Protein AF-A0A7M2X1U4-F1 (afdb_monomer_lite)

Foldseek 3Di:
DDDDDDDDDDPPDDDDPDDDDDDDFFAWDDKDAFPDADDWDWDQAWAWKWKFAVVVTDTPGGTDTAGTRATFDWHDDDVQWIWGDGHVDTDIDGGGIMTMGGGD

Structure (mmCIF, N/CA/C/O backbone):
data_AF-A0A7M2X1U4-F1
#
_entry.id   AF-A0A7M2X1U4-F1
#
loop_
_atom_site.group_PDB
_atom_site.id
_atom_site.type_symbol
_atom_site.label_atom_id
_atom_site.label_alt_id
_atom_site.label_comp_id
_atom_site.label_asym_id
_atom_site.label_entity_id
_atom_site.label_seq_id
_atom_site.pdbx_PDB_ins_code
_atom_site.Cartn_x
_atom_site.Cartn_y
_atom_site.Cartn_z
_atom_site.occupancy
_atom_site.B_iso_or_equiv
_atom_site.auth_seq_id
_atom_site.auth_comp_id
_atom_site.auth_asym_id
_atom_site.auth_atom_id
_atom_site.pdbx_PDB_model_num
ATOM 1 N N . MET A 1 1 ? -44.987 -35.251 -24.986 1.00 45.12 1 MET A N 1
ATOM 2 C CA . MET A 1 1 ? -43.581 -34.927 -25.311 1.00 45.12 1 MET A CA 1
ATOM 3 C C . MET A 1 1 ? -43.217 -33.631 -24.596 1.00 45.12 1 MET A C 1
ATOM 5 O O . MET A 1 1 ? -43.756 -32.602 -24.981 1.00 45.12 1 MET A O 1
ATOM 9 N N . PRO A 1 2 ? -42.424 -33.670 -23.514 1.00 48.91 2 PRO A N 1
ATOM 10 C CA . PRO A 1 2 ? -41.978 -32.465 -22.816 1.00 48.91 2 PRO A CA 1
ATOM 11 C C . PRO A 1 2 ? -40.668 -31.930 -23.428 1.00 48.91 2 PRO A C 1
ATOM 13 O O . PRO A 1 2 ? -39.797 -32.736 -23.761 1.00 48.91 2 PRO A O 1
ATOM 16 N N . PRO A 1 3 ? -40.482 -30.605 -23.573 1.00 5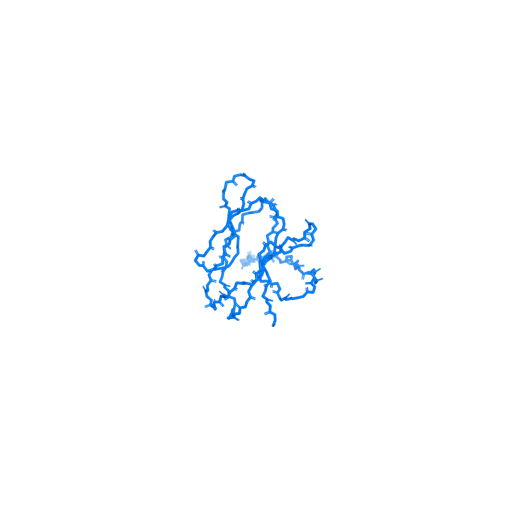7.28 3 PRO A N 1
ATOM 17 C CA . PRO A 1 3 ? -39.185 -30.049 -23.926 1.00 57.28 3 PRO A CA 1
ATOM 18 C C . PRO A 1 3 ? -38.285 -29.934 -22.689 1.00 57.28 3 PRO A C 1
ATOM 20 O O . PRO A 1 3 ? -38.573 -29.226 -21.725 1.00 57.28 3 PRO A O 1
ATOM 23 N N . THR A 1 4 ? -37.165 -30.644 -22.754 1.00 54.88 4 THR A N 1
ATOM 24 C CA . THR A 1 4 ? -36.026 -30.588 -21.840 1.00 54.88 4 THR A CA 1
ATOM 25 C C . THR A 1 4 ? -35.315 -29.243 -22.004 1.00 54.88 4 THR A C 1
ATOM 27 O O . THR A 1 4 ? -34.581 -29.045 -22.972 1.00 54.88 4 THR A O 1
ATOM 30 N N . VAL A 1 5 ? -35.524 -28.293 -21.088 1.00 55.97 5 VAL A N 1
ATOM 31 C CA . VAL A 1 5 ? -34.809 -27.006 -21.126 1.00 55.97 5 VAL A CA 1
ATOM 32 C C . VAL A 1 5 ? -33.496 -27.121 -20.360 1.00 55.97 5 VAL A C 1
ATOM 34 O O . VAL A 1 5 ? -33.436 -27.323 -19.149 1.00 55.97 5 VAL A O 1
ATOM 37 N N . SER A 1 6 ? -32.433 -27.030 -21.149 1.00 58.81 6 SER A N 1
ATOM 38 C CA . SER A 1 6 ? -31.034 -27.151 -20.784 1.00 58.81 6 SER A CA 1
ATOM 39 C C . SER A 1 6 ? -30.574 -26.076 -19.798 1.00 58.81 6 SER A C 1
ATOM 41 O O . SER A 1 6 ? -30.547 -24.888 -20.101 1.00 58.81 6 SER A O 1
ATOM 43 N N . ARG A 1 7 ? -30.091 -26.553 -18.650 1.00 56.59 7 ARG A N 1
ATOM 44 C CA . ARG A 1 7 ? -28.823 -26.198 -17.991 1.00 56.59 7 ARG A CA 1
ATOM 45 C C . ARG A 1 7 ? -28.002 -25.117 -18.719 1.00 56.59 7 ARG A C 1
ATOM 47 O O . ARG A 1 7 ? -27.401 -25.412 -19.751 1.00 56.59 7 ARG A O 1
ATOM 54 N N . ARG A 1 8 ? -27.909 -23.923 -18.121 1.00 56.75 8 ARG A N 1
ATOM 55 C CA . ARG A 1 8 ? -26.697 -23.078 -18.046 1.00 56.75 8 ARG A CA 1
ATOM 56 C C . ARG A 1 8 ? -26.952 -21.907 -17.092 1.00 56.75 8 ARG A C 1
ATOM 58 O O . ARG A 1 8 ? -27.567 -20.908 -17.439 1.00 56.75 8 ARG A O 1
ATOM 65 N N . LEU A 1 9 ? -26.476 -22.107 -15.865 1.00 56.12 9 LEU A N 1
ATOM 66 C CA . LEU A 1 9 ? -26.196 -21.087 -14.860 1.00 56.12 9 LEU A CA 1
ATOM 67 C C . LEU A 1 9 ? -25.348 -19.983 -15.518 1.00 56.12 9 LEU A C 1
ATOM 69 O O . LEU A 1 9 ? -24.217 -20.255 -15.920 1.00 56.12 9 LEU A O 1
ATOM 73 N N . LEU A 1 10 ? -25.874 -18.767 -15.644 1.00 53.22 10 LEU A N 1
ATOM 74 C CA . LEU A 1 10 ? -25.072 -17.592 -15.975 1.00 53.22 10 LEU A CA 1
ATOM 75 C C . LEU A 1 10 ? -24.940 -16.766 -14.692 1.00 53.22 10 LEU A C 1
ATOM 77 O O . LEU A 1 10 ? -25.807 -15.960 -14.362 1.00 53.22 10 LEU A O 1
ATOM 81 N N . LEU A 1 11 ? -23.880 -17.038 -13.926 1.00 50.47 11 LEU A N 1
ATOM 82 C CA . LEU A 1 11 ? -23.445 -16.177 -12.830 1.00 50.47 11 LEU A CA 1
ATOM 83 C C . LEU A 1 11 ? -22.967 -14.853 -13.451 1.00 50.47 11 LEU A C 1
ATOM 85 O O . LEU A 1 11 ? -21.880 -14.794 -14.024 1.00 50.47 11 LEU A O 1
ATOM 89 N N . LEU A 1 12 ? -23.778 -13.799 -13.357 1.00 51.78 12 LEU A N 1
ATOM 90 C CA . LEU A 1 12 ? -23.312 -12.427 -13.551 1.00 51.78 12 LEU A CA 1
ATOM 91 C C . LEU A 1 12 ? -22.474 -12.047 -12.323 1.00 51.78 12 LEU A C 1
ATOM 93 O O . LEU A 1 12 ? -23.002 -11.633 -11.293 1.00 51.78 12 LEU A O 1
ATOM 97 N N . MET A 1 13 ? -21.162 -12.252 -12.417 1.00 50.25 13 MET A N 1
ATOM 98 C CA . MET A 1 13 ? -20.201 -11.708 -11.461 1.00 50.25 13 MET A CA 1
ATOM 99 C C . MET A 1 13 ? -20.198 -10.180 -11.578 1.00 50.25 13 MET A C 1
ATOM 101 O O . MET A 1 13 ? -19.957 -9.627 -12.652 1.00 50.25 13 MET A O 1
ATOM 105 N N . LEU A 1 14 ? -20.480 -9.521 -10.453 1.00 51.81 14 LEU A N 1
ATOM 106 C CA . LEU A 1 14 ? -20.280 -8.096 -10.232 1.00 51.81 14 LEU A CA 1
ATOM 107 C C . LEU A 1 14 ? -18.824 -7.707 -10.523 1.00 51.81 14 LEU A C 1
ATOM 109 O O . LEU A 1 14 ? -17.908 -8.312 -9.972 1.00 51.81 14 LEU A O 1
ATOM 113 N N . ILE A 1 15 ? -18.614 -6.630 -11.280 1.00 57.62 15 ILE A N 1
ATOM 114 C CA . ILE A 1 15 ? -17.365 -5.863 -11.225 1.00 57.62 15 ILE A CA 1
ATOM 115 C C . ILE A 1 15 ? -17.752 -4.405 -10.963 1.00 57.62 15 ILE A C 1
ATOM 117 O O . ILE A 1 15 ? -18.116 -3.696 -11.903 1.00 57.62 15 ILE A O 1
ATOM 121 N N . PRO A 1 16 ? -17.727 -3.924 -9.708 1.00 51.22 16 PRO A N 1
ATOM 122 C CA . PRO A 1 16 ? -17.737 -2.494 -9.476 1.00 51.22 16 PRO A CA 1
ATOM 123 C C . PRO A 1 16 ? -16.366 -1.950 -9.899 1.00 51.22 16 PRO A C 1
ATOM 125 O O . PRO A 1 16 ? -15.364 -2.137 -9.213 1.00 51.22 16 PRO A O 1
ATOM 128 N N . CYS A 1 17 ? -16.315 -1.291 -11.059 1.00 45.50 17 CYS A N 1
ATOM 129 C CA . CYS A 1 17 ? -15.201 -0.430 -11.446 1.00 45.50 17 CYS A CA 1
ATOM 130 C C . CYS A 1 17 ? -15.104 0.739 -10.454 1.00 45.50 17 CYS A C 1
ATOM 132 O O . CYS A 1 17 ? -15.706 1.790 -10.661 1.00 45.50 17 CYS A O 1
ATOM 134 N N . ALA A 1 18 ? -14.343 0.562 -9.379 1.00 59.12 18 ALA A N 1
ATOM 135 C CA . ALA A 1 18 ? -13.951 1.634 -8.480 1.00 59.12 18 ALA A CA 1
ATOM 136 C C . ALA A 1 18 ? -12.439 1.842 -8.596 1.00 59.12 18 ALA A C 1
ATOM 138 O O . ALA A 1 18 ? -11.682 1.007 -8.121 1.00 59.12 18 ALA A O 1
ATOM 139 N N . ALA A 1 19 ? -12.016 2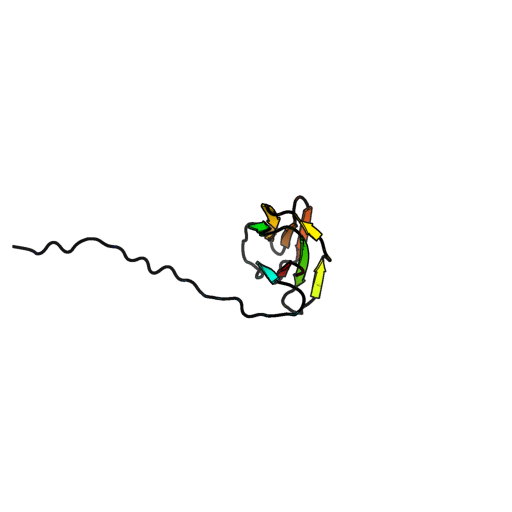.935 -9.242 1.00 46.84 19 ALA A N 1
ATOM 140 C CA . ALA A 1 19 ? -10.777 3.664 -8.927 1.00 46.84 19 ALA A CA 1
ATOM 141 C C . ALA A 1 19 ? -10.565 4.833 -9.908 1.00 46.84 19 ALA A C 1
ATOM 143 O O . ALA A 1 19 ? -9.744 4.771 -10.818 1.00 46.84 19 ALA A O 1
ATOM 144 N N . LEU A 1 20 ? -11.285 5.936 -9.702 1.00 52.53 20 LEU A N 1
ATOM 145 C CA . LEU A 1 20 ? -10.904 7.248 -10.232 1.00 52.53 20 LEU A CA 1
ATOM 146 C C . LEU A 1 20 ? -10.645 8.181 -9.050 1.00 52.53 20 LEU A C 1
ATOM 148 O O . LEU A 1 20 ? -11.467 9.024 -8.716 1.00 52.53 20 LEU A O 1
ATOM 152 N N . LEU A 1 21 ? -9.493 8.013 -8.399 1.00 50.00 21 LEU A N 1
ATOM 153 C CA . LEU A 1 21 ? -8.916 9.042 -7.532 1.00 50.00 21 LEU A CA 1
ATOM 154 C C . LEU A 1 21 ? -7.439 9.213 -7.887 1.00 50.00 21 LEU A C 1
ATOM 156 O O . LEU A 1 21 ? -6.527 8.642 -7.292 1.00 50.00 21 LEU A O 1
ATOM 160 N N . VAL A 1 22 ? -7.261 10.014 -8.935 1.00 53.06 22 VAL A N 1
ATOM 161 C CA . VAL A 1 22 ? -6.012 10.603 -9.408 1.00 53.06 22 VAL A CA 1
ATOM 162 C C . VAL A 1 22 ? -5.536 11.605 -8.354 1.00 53.06 22 VAL A C 1
ATOM 164 O O . VAL A 1 22 ? -6.135 12.659 -8.167 1.00 53.06 22 VAL A O 1
ATOM 167 N N . GLY A 1 23 ? -4.458 11.266 -7.652 1.00 49.66 23 GLY A N 1
ATOM 168 C CA . GLY A 1 23 ? -3.700 12.190 -6.811 1.00 49.66 23 GLY A CA 1
ATOM 169 C C . GLY A 1 23 ? -2.237 12.107 -7.223 1.00 49.66 23 GLY A C 1
ATOM 170 O O . GLY A 1 23 ? -1.621 11.058 -7.026 1.00 49.66 23 GLY A O 1
ATOM 171 N N . CYS A 1 24 ? -1.742 13.183 -7.836 1.00 58.38 24 CYS A N 1
ATOM 172 C CA . CYS A 1 24 ? -0.457 13.314 -8.521 1.00 58.38 24 CYS A CA 1
ATOM 173 C C . CYS A 1 24 ? 0.726 12.647 -7.799 1.00 58.38 24 CYS A C 1
ATOM 175 O O . CYS A 1 24 ? 0.933 12.863 -6.606 1.00 58.38 24 CYS A O 1
ATOM 177 N N . GLY A 1 25 ? 1.521 11.886 -8.561 1.00 66.94 25 GLY A N 1
ATOM 178 C CA . GLY A 1 25 ? 2.862 11.435 -8.174 1.00 66.94 25 GLY A CA 1
ATOM 179 C C . GLY A 1 25 ? 3.184 9.954 -8.401 1.00 66.94 25 GLY A C 1
ATOM 180 O O . GLY A 1 25 ? 4.317 9.561 -8.134 1.00 66.94 25 GLY A O 1
ATOM 181 N N . GLY A 1 26 ? 2.237 9.135 -8.865 1.00 77.75 26 GLY A N 1
ATOM 182 C CA . GLY A 1 26 ? 2.512 7.734 -9.182 1.00 77.75 26 GLY A CA 1
ATOM 183 C C . GLY A 1 26 ? 1.271 6.889 -9.456 1.00 77.75 26 GLY A C 1
ATOM 184 O O . GLY A 1 26 ? 0.148 7.269 -9.106 1.00 77.75 26 GLY A O 1
ATOM 185 N N . THR A 1 27 ? 1.494 5.725 -10.055 1.00 91.00 27 THR A N 1
ATOM 186 C CA . THR A 1 27 ? 0.470 4.729 -10.373 1.00 91.00 27 THR A CA 1
ATOM 187 C C . THR A 1 27 ? -0.003 4.008 -9.107 1.00 91.00 27 THR A C 1
ATOM 189 O O . THR A 1 27 ? 0.807 3.495 -8.337 1.00 91.00 27 THR A O 1
ATOM 192 N N . VAL A 1 28 ? -1.319 3.948 -8.874 1.00 93.38 28 VAL A N 1
ATOM 193 C CA . VAL A 1 28 ? -1.908 3.192 -7.753 1.00 93.38 28 VAL A CA 1
ATOM 194 C C . VAL A 1 28 ? -1.702 1.694 -7.970 1.00 93.38 28 VAL A C 1
ATOM 196 O O . VAL A 1 28 ? -2.008 1.175 -9.038 1.00 93.38 28 VAL A O 1
ATOM 199 N N . VAL A 1 29 ? -1.200 1.011 -6.943 1.00 94.31 29 VAL A N 1
ATOM 200 C CA . VAL A 1 29 ? -0.865 -0.422 -6.988 1.00 94.31 29 VAL A CA 1
ATOM 201 C C . VAL A 1 29 ? -1.908 -1.235 -6.234 1.00 94.31 29 VAL A C 1
ATOM 203 O O . VAL A 1 29 ? -2.466 -2.185 -6.771 1.00 94.31 29 VAL A O 1
ATOM 206 N N . CYS A 1 30 ? -2.206 -0.835 -5.001 1.00 93.81 30 CYS A N 1
ATOM 207 C CA . CYS A 1 30 ? -3.272 -1.415 -4.198 1.00 93.81 30 CYS A CA 1
ATOM 208 C C . CYS A 1 30 ? -3.788 -0.392 -3.188 1.00 93.81 30 CYS A C 1
ATOM 210 O O . CYS A 1 30 ? -3.113 0.585 -2.843 1.00 93.81 30 CYS A O 1
ATOM 212 N N . THR A 1 31 ? -5.020 -0.598 -2.746 1.00 94.81 31 THR A N 1
ATOM 213 C CA . THR A 1 31 ? -5.769 0.351 -1.931 1.00 94.81 31 THR A CA 1
ATOM 214 C C . THR A 1 31 ? -6.402 -0.376 -0.769 1.00 94.81 31 THR A C 1
ATOM 216 O O . THR A 1 31 ? -7.026 -1.396 -1.016 1.00 94.81 31 THR A O 1
ATOM 219 N N . HIS A 1 32 ? -6.338 0.227 0.413 1.00 93.81 32 HIS A N 1
ATOM 220 C CA . HIS A 1 32 ? -7.011 -0.245 1.615 1.00 93.81 32 HIS A CA 1
ATOM 221 C C . HIS A 1 32 ? -8.080 0.740 2.064 1.00 93.81 32 HIS A C 1
ATOM 223 O O . HIS A 1 32 ? -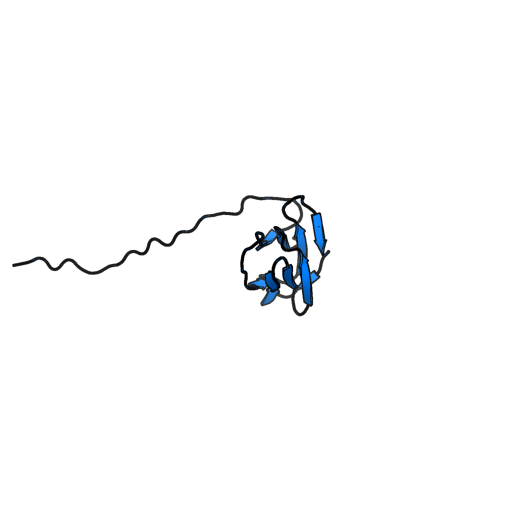7.869 1.960 2.017 1.00 93.81 32 HIS A O 1
ATOM 229 N N . ASP A 1 33 ? -9.234 0.223 2.463 1.00 92.56 33 ASP A N 1
ATOM 230 C CA . ASP A 1 33 ? -10.288 0.984 3.130 1.00 92.56 33 ASP A CA 1
ATOM 231 C C . ASP A 1 33 ? -10.425 0.475 4.566 1.00 92.56 33 ASP A C 1
ATOM 233 O O . ASP A 1 33 ? -10.440 -0.731 4.803 1.00 92.56 33 ASP A O 1
ATOM 237 N N . ALA A 1 34 ? -10.510 1.399 5.526 1.00 90.25 34 ALA A N 1
ATOM 238 C CA . ALA A 1 34 ? -10.523 1.054 6.944 1.00 90.25 34 ALA A CA 1
ATOM 239 C C . ALA A 1 34 ? -11.610 0.017 7.278 1.00 90.25 34 ALA A C 1
ATOM 241 O O . ALA A 1 34 ? -12.745 0.118 6.807 1.00 90.25 34 ALA A O 1
ATOM 242 N N . GLY A 1 35 ? -11.261 -0.970 8.102 1.00 87.38 35 GLY A N 1
ATOM 243 C CA . GLY A 1 35 ? -12.127 -2.082 8.486 1.00 87.38 35 GLY A CA 1
ATOM 244 C C . GLY A 1 35 ? -12.148 -3.260 7.507 1.00 87.38 35 GLY A C 1
ATOM 245 O O . GLY A 1 35 ? -12.733 -4.293 7.840 1.00 87.38 35 GLY A O 1
ATOM 246 N N . ASN A 1 36 ? -11.511 -3.155 6.336 1.00 86.25 36 ASN A N 1
ATOM 247 C CA . ASN A 1 36 ? -11.456 -4.259 5.379 1.00 86.25 36 ASN A CA 1
ATOM 248 C C . ASN A 1 36 ? -10.302 -5.229 5.656 1.00 86.25 36 ASN A C 1
ATOM 250 O O . ASN A 1 36 ? -9.222 -4.865 6.122 1.00 86.25 36 ASN A O 1
ATOM 254 N N . LEU A 1 37 ? -10.551 -6.503 5.351 1.00 81.19 37 LEU A N 1
ATOM 255 C CA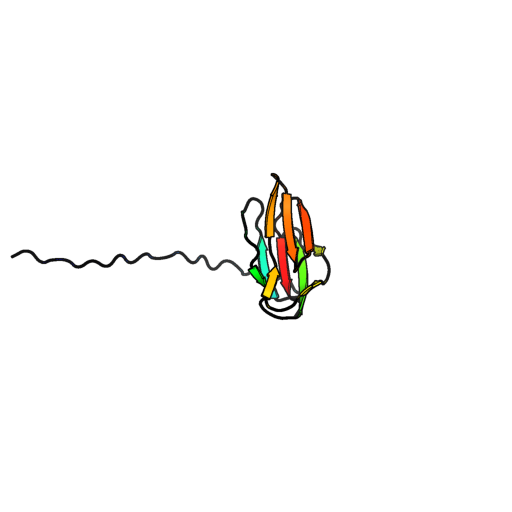 . LEU A 1 37 ? -9.533 -7.546 5.387 1.00 81.19 37 LEU A CA 1
ATOM 256 C C . LEU A 1 37 ? -8.916 -7.671 3.999 1.00 81.19 37 LEU A C 1
ATOM 258 O O . LEU A 1 37 ? -9.618 -7.944 3.025 1.00 81.19 37 LEU A O 1
ATOM 262 N N . GLU A 1 38 ? -7.601 -7.522 3.924 1.00 83.88 38 GLU A N 1
ATOM 263 C CA . GLU A 1 38 ? -6.857 -7.607 2.672 1.00 83.88 38 GLU A CA 1
ATOM 264 C C . GLU A 1 38 ? -5.706 -8.603 2.793 1.00 83.88 38 GLU A C 1
ATOM 266 O O . GLU A 1 38 ? -5.230 -8.925 3.887 1.00 83.88 38 GLU A O 1
ATOM 271 N N . THR A 1 39 ? -5.297 -9.141 1.646 1.00 89.94 39 THR A N 1
ATOM 272 C CA . THR A 1 39 ? -4.099 -9.973 1.522 1.00 89.94 39 THR A CA 1
ATOM 273 C C . THR A 1 39 ? -3.111 -9.239 0.623 1.00 89.94 39 THR A C 1
ATOM 275 O O . THR A 1 39 ? -3.531 -8.750 -0.430 1.00 89.94 39 THR A O 1
ATOM 278 N N . PRO A 1 40 ? -1.820 -9.156 0.996 1.00 94.50 40 PRO A N 1
ATOM 279 C CA . PRO A 1 40 ? -0.809 -8.557 0.138 1.00 94.50 40 PRO A CA 1
ATOM 280 C C . PRO A 1 40 ? -0.782 -9.219 -1.242 1.00 94.50 40 PRO A C 1
ATOM 282 O O . PRO A 1 40 ? -0.942 -10.435 -1.361 1.00 94.50 40 PRO A O 1
ATOM 285 N N . ILE A 1 41 ? -0.565 -8.405 -2.267 1.00 95.75 41 ILE A N 1
ATOM 286 C CA . ILE A 1 41 ? -0.368 -8.840 -3.650 1.00 95.75 41 ILE A CA 1
ATOM 287 C C . ILE A 1 41 ? 1.125 -8.834 -3.987 1.00 95.75 41 ILE A C 1
ATOM 289 O O . ILE A 1 41 ? 1.957 -8.467 -3.162 1.00 95.75 41 ILE A O 1
ATOM 293 N N . GLU A 1 42 ? 1.469 -9.210 -5.211 1.00 97.81 42 GLU A N 1
ATOM 294 C CA . GLU A 1 42 ? 2.826 -9.061 -5.733 1.00 97.81 42 GLU A CA 1
ATOM 295 C C . GLU A 1 42 ? 3.016 -7.688 -6.384 1.00 97.81 42 GLU A C 1
ATOM 297 O O . GLU A 1 42 ? 2.139 -7.182 -7.091 1.00 97.81 42 GLU A O 1
ATOM 302 N N . ALA A 1 43 ? 4.191 -7.093 -6.189 1.00 97.31 43 ALA A N 1
ATOM 303 C CA . ALA A 1 43 ? 4.592 -5.880 -6.875 1.00 97.31 43 ALA A CA 1
ATOM 304 C C . ALA A 1 43 ? 4.608 -6.136 -8.396 1.00 97.31 43 ALA A C 1
ATOM 306 O O . ALA A 1 43 ? 5.280 -7.064 -8.861 1.00 97.31 43 ALA A O 1
ATOM 307 N N . PRO A 1 44 ? 3.900 -5.323 -9.204 1.00 96.06 44 PRO A N 1
ATOM 308 C CA . PRO A 1 44 ? 3.717 -5.604 -10.631 1.00 96.06 44 PRO A CA 1
ATOM 309 C C . PRO A 1 44 ? 4.995 -5.404 -11.462 1.00 96.06 44 PRO A C 1
ATOM 311 O O . PRO A 1 44 ? 5.101 -5.910 -12.582 1.00 96.06 44 PRO A O 1
ATOM 314 N N . SER A 1 45 ? 5.962 -4.650 -10.938 1.00 96.44 45 SER A N 1
ATOM 315 C CA . SER A 1 45 ? 7.206 -4.289 -11.622 1.00 96.44 45 SER A CA 1
ATOM 316 C C . SER A 1 45 ? 8.275 -3.850 -10.625 1.00 96.44 45 SER A C 1
ATOM 318 O O . SER A 1 45 ? 7.956 -3.498 -9.490 1.00 96.44 45 SER A O 1
ATOM 320 N N . ASP A 1 46 ? 9.526 -3.802 -11.063 1.00 97.00 46 ASP A N 1
ATOM 321 C CA . ASP A 1 46 ? 10.590 -3.181 -10.280 1.00 97.00 46 ASP A CA 1
ATOM 322 C C . ASP A 1 46 ? 10.343 -1.667 -10.151 1.00 97.00 46 ASP A C 1
ATOM 324 O O . ASP A 1 46 ? 9.851 -1.011 -11.085 1.00 97.00 46 ASP A O 1
ATOM 328 N N . GLY A 1 47 ? 10.687 -1.094 -9.000 1.00 96.62 47 GLY A N 1
ATOM 329 C CA . GLY A 1 47 ? 10.646 0.352 -8.807 1.00 96.62 47 GLY A CA 1
ATOM 330 C C . GLY A 1 47 ? 10.506 0.788 -7.358 1.00 96.62 47 GLY A C 1
ATOM 331 O O . GLY A 1 47 ? 10.613 -0.002 -6.425 1.00 96.62 47 GLY A O 1
ATOM 332 N N . GLU A 1 48 ? 10.252 2.081 -7.198 1.00 97.44 48 GLU A N 1
ATOM 333 C CA . GLU A 1 48 ? 10.062 2.725 -5.905 1.00 97.44 48 GLU A CA 1
ATOM 334 C C . GLU A 1 48 ? 8.573 2.837 -5.578 1.00 97.44 48 GLU A C 1
ATOM 336 O O . GLU A 1 48 ? 7.784 3.349 -6.378 1.00 97.44 48 GLU A O 1
ATOM 341 N N . TYR A 1 49 ? 8.191 2.407 -4.381 1.00 96.81 49 TYR A N 1
ATOM 342 C CA . TYR A 1 49 ? 6.812 2.405 -3.908 1.00 96.81 49 TYR A CA 1
ATOM 343 C C . TYR A 1 49 ? 6.661 3.302 -2.684 1.00 96.81 49 TYR A C 1
ATOM 345 O O . TYR A 1 49 ? 7.539 3.378 -1.836 1.00 96.81 49 TYR A O 1
ATOM 353 N N . THR A 1 50 ? 5.541 4.007 -2.587 1.00 96.69 50 THR A N 1
ATOM 354 C CA . THR A 1 50 ? 5.253 4.949 -1.500 1.00 96.69 50 THR A CA 1
ATOM 355 C C . THR A 1 50 ? 3.884 4.660 -0.911 1.00 96.69 50 THR A C 1
ATOM 357 O O . THR A 1 50 ? 2.937 4.360 -1.644 1.00 96.69 50 THR A O 1
ATOM 360 N N . LEU A 1 51 ? 3.778 4.762 0.412 1.00 96.94 51 LEU A N 1
ATOM 361 C CA . LEU A 1 51 ? 2.526 4.564 1.131 1.00 96.94 51 LEU A CA 1
ATOM 362 C C . LEU A 1 51 ? 1.921 5.916 1.478 1.00 96.94 51 LEU A C 1
ATOM 364 O O . LEU A 1 51 ? 2.582 6.755 2.096 1.00 96.94 51 LEU A O 1
ATOM 368 N N . HIS A 1 52 ? 0.645 6.090 1.154 1.00 95.50 52 HIS A N 1
ATOM 369 C CA . HIS A 1 52 ? -0.101 7.309 1.440 1.00 95.50 52 HIS A CA 1
ATOM 370 C C . HIS A 1 52 ? -1.380 7.003 2.205 1.00 95.50 52 HIS A C 1
ATOM 372 O O . HIS A 1 52 ? -2.030 5.988 1.965 1.00 95.50 52 HIS A O 1
ATOM 378 N N . GLN A 1 53 ? -1.786 7.929 3.065 1.00 94.25 53 GLN A N 1
ATOM 379 C CA . GLN A 1 53 ? -3.160 8.017 3.534 1.00 94.25 53 GLN A CA 1
ATOM 380 C C . GLN A 1 53 ? -4.022 8.600 2.408 1.00 94.25 53 GLN A C 1
ATOM 382 O O . GLN A 1 53 ? -3.594 9.526 1.718 1.00 94.25 53 GLN A O 1
ATOM 387 N N . LYS A 1 54 ? -5.229 8.067 2.199 1.00 91.44 54 LYS A N 1
ATOM 388 C CA . LYS A 1 54 ? -6.181 8.580 1.200 1.00 91.44 54 LYS A CA 1
ATOM 389 C C . LYS A 1 54 ? -6.831 9.887 1.669 1.00 91.44 54 LYS A C 1
ATOM 391 O O . LYS A 1 54 ? -6.970 10.808 0.869 1.00 91.44 54 LYS A O 1
ATOM 396 N N . PHE A 1 55 ? -7.206 9.979 2.951 1.00 84.94 55 PHE A N 1
ATOM 397 C CA . PHE A 1 55 ? -7.941 11.121 3.512 1.00 84.94 55 PHE A CA 1
ATOM 398 C C . PHE A 1 55 ? -7.512 11.442 4.963 1.00 84.94 55 PHE A C 1
ATOM 400 O O . PHE A 1 55 ? -7.673 10.578 5.827 1.00 84.94 55 PHE A O 1
ATOM 407 N N . PRO A 1 56 ? -7.010 12.660 5.256 1.00 85.44 56 PRO A N 1
ATOM 408 C CA . PRO A 1 56 ? -6.469 13.618 4.288 1.00 85.44 56 PRO A CA 1
ATOM 409 C C . PRO A 1 56 ? -5.234 13.034 3.564 1.00 85.44 56 PRO A C 1
ATOM 411 O O . PRO A 1 56 ? -4.487 12.264 4.175 1.00 85.44 56 PRO A O 1
ATOM 414 N N . PRO A 1 57 ? -4.996 13.372 2.280 1.00 87.06 57 PRO A N 1
ATOM 415 C CA . PRO A 1 57 ? -3.844 12.864 1.542 1.00 87.06 57 PRO A CA 1
ATOM 416 C C . PRO A 1 57 ? -2.517 13.235 2.209 1.00 87.06 57 PRO A C 1
ATOM 418 O O . PRO A 1 57 ? -2.192 14.415 2.336 1.00 87.06 57 PRO A O 1
ATOM 421 N N . SER A 1 58 ? -1.737 12.237 2.622 1.00 91.56 58 SER A N 1
ATOM 422 C CA . SER A 1 58 ? -0.404 12.449 3.195 1.00 91.56 58 SER A CA 1
ATOM 423 C C . SER A 1 58 ? 0.492 11.228 3.004 1.00 91.56 58 SER A C 1
ATOM 425 O O . SER A 1 58 ? 0.009 10.097 2.962 1.00 91.56 58 SER A O 1
ATOM 427 N N . THR A 1 59 ? 1.801 11.448 2.888 1.00 93.88 59 THR A N 1
ATOM 428 C CA . THR A 1 59 ? 2.780 10.359 2.795 1.00 93.88 59 THR A CA 1
ATOM 429 C C . THR A 1 59 ? 3.001 9.750 4.178 1.00 93.88 59 THR A C 1
ATOM 431 O O . THR A 1 59 ? 3.496 10.424 5.078 1.00 93.88 59 THR A O 1
ATOM 434 N N . ILE A 1 60 ? 2.690 8.463 4.333 1.00 94.25 60 ILE A N 1
ATOM 435 C CA . ILE A 1 60 ? 2.951 7.689 5.556 1.00 94.25 60 ILE A CA 1
ATOM 436 C C . ILE A 1 60 ? 4.363 7.096 5.504 1.00 94.25 60 ILE A C 1
ATOM 438 O O . ILE A 1 60 ? 5.107 7.132 6.489 1.00 94.25 60 ILE A O 1
ATOM 442 N N . LYS A 1 61 ? 4.747 6.551 4.342 1.00 94.94 61 LYS A N 1
ATOM 443 C CA . LYS A 1 61 ? 6.105 6.064 4.083 1.00 94.94 61 LYS A CA 1
ATOM 444 C C . LYS A 1 61 ? 6.626 6.560 2.749 1.00 94.94 61 LYS A C 1
ATOM 446 O O . LYS A 1 61 ? 5.927 6.533 1.737 1.00 94.94 61 LYS A O 1
ATOM 451 N N . GLY A 1 62 ? 7.877 7.014 2.801 1.00 92.12 62 GLY A N 1
ATOM 452 C CA . GLY A 1 62 ? 8.647 7.416 1.635 1.00 92.12 62 GLY A CA 1
ATOM 453 C C . GLY A 1 62 ? 8.970 6.239 0.707 1.00 92.12 62 GLY A C 1
ATOM 454 O O . GLY A 1 62 ? 8.467 5.139 0.924 1.00 92.12 62 GLY A O 1
ATOM 455 N N . PRO A 1 63 ? 9.780 6.488 -0.334 1.00 94.94 63 PRO A N 1
ATOM 456 C CA . PRO A 1 63 ? 10.113 5.496 -1.350 1.00 94.94 63 PRO A CA 1
ATOM 457 C C . PRO A 1 63 ? 10.737 4.228 -0.760 1.00 94.94 63 PRO A C 1
ATOM 459 O O . PRO A 1 63 ? 11.626 4.307 0.091 1.00 94.94 63 PRO A O 1
ATOM 462 N N . ILE A 1 64 ? 10.236 3.080 -1.206 1.00 96.56 64 ILE A N 1
ATOM 463 C CA . ILE A 1 64 ? 10.721 1.747 -0.869 1.00 96.56 64 ILE A CA 1
ATOM 464 C C . ILE A 1 64 ? 11.026 1.016 -2.178 1.00 96.56 64 ILE A C 1
ATOM 466 O O . ILE A 1 64 ? 10.097 0.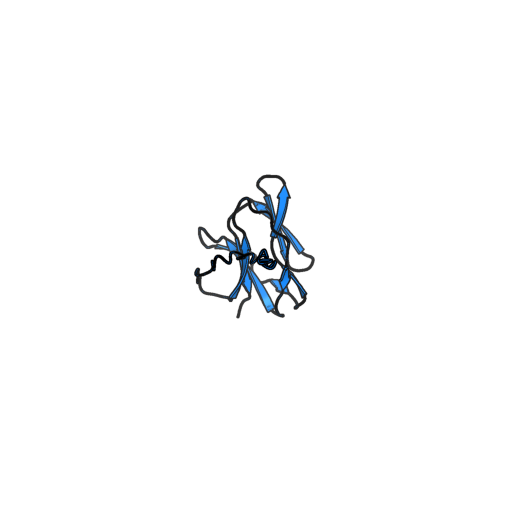814 -2.971 1.00 96.56 64 ILE A O 1
ATOM 470 N N . PRO A 1 65 ? 12.278 0.589 -2.409 1.00 97.31 65 PRO A N 1
ATOM 471 C CA . PRO A 1 65 ? 12.618 -0.199 -3.580 1.00 97.31 65 PRO A CA 1
ATOM 472 C C . PRO A 1 65 ? 12.030 -1.601 -3.442 1.00 97.31 65 PRO A C 1
ATOM 474 O O . PRO A 1 65 ? 12.310 -2.296 -2.465 1.00 97.31 65 PRO A O 1
ATOM 477 N N . LEU A 1 66 ? 11.256 -2.029 -4.436 1.00 97.94 66 LEU A N 1
ATOM 478 C CA . LEU A 1 66 ? 10.760 -3.398 -4.560 1.00 97.94 66 LEU A CA 1
ATOM 479 C C . LEU A 1 66 ? 11.081 -3.954 -5.943 1.00 97.94 66 LEU A C 1
ATOM 481 O O . LEU A 1 66 ? 11.142 -3.222 -6.937 1.00 97.94 66 LEU A O 1
ATOM 485 N N . ARG A 1 67 ? 11.255 -5.270 -5.998 1.00 98.25 67 ARG A N 1
ATOM 486 C CA . ARG A 1 67 ? 11.327 -6.050 -7.229 1.00 98.25 67 ARG A CA 1
ATOM 487 C C . ARG A 1 67 ? 9.955 -6.597 -7.583 1.00 98.25 67 ARG A C 1
ATOM 489 O O . ARG A 1 67 ? 9.104 -6.821 -6.725 1.00 98.25 67 ARG A O 1
ATOM 496 N N . LYS A 1 68 ? 9.744 -6.859 -8.866 1.00 97.75 68 LYS A N 1
ATOM 497 C CA . LYS A 1 68 ? 8.584 -7.591 -9.357 1.00 97.75 68 LYS A CA 1
ATOM 498 C C . LYS A 1 68 ? 8.477 -8.932 -8.628 1.00 97.75 68 LYS A C 1
ATOM 500 O O . LYS A 1 68 ? 9.436 -9.700 -8.615 1.00 97.75 68 LYS A O 1
ATOM 505 N N . GLY A 1 69 ? 7.295 -9.220 -8.091 1.00 97.19 69 GLY A N 1
ATOM 506 C CA . GLY A 1 69 ? 7.042 -10.425 -7.295 1.00 97.19 69 GLY A CA 1
ATOM 507 C C . GLY A 1 69 ? 7.197 -10.227 -5.784 1.00 97.19 69 GLY A C 1
ATOM 508 O O . GLY A 1 69 ? 6.709 -11.061 -5.027 1.00 97.19 69 GLY A O 1
ATOM 509 N N . ASP A 1 70 ? 7.806 -9.129 -5.322 1.00 98.38 70 ASP A N 1
ATOM 510 C CA . ASP A 1 70 ? 7.875 -8.829 -3.889 1.00 98.38 70 ASP A CA 1
ATOM 511 C C . ASP A 1 70 ? 6.473 -8.553 -3.331 1.00 98.38 70 ASP A C 1
ATOM 513 O O . ASP A 1 70 ? 5.638 -7.932 -3.992 1.00 98.38 70 ASP A O 1
ATOM 517 N N . ALA A 1 71 ? 6.206 -8.975 -2.095 1.00 97.94 71 ALA A N 1
ATOM 518 C CA . ALA A 1 71 ? 4.912 -8.740 -1.462 1.00 97.94 71 ALA A CA 1
ATOM 519 C C . ALA A 1 71 ? 4.659 -7.237 -1.246 1.00 97.94 71 ALA A C 1
ATOM 521 O O . ALA A 1 71 ? 5.502 -6.528 -0.706 1.00 97.94 71 ALA A O 1
ATOM 522 N N . ILE A 1 72 ? 3.479 -6.739 -1.603 1.00 97.81 72 ILE A N 1
ATOM 523 C CA . ILE A 1 72 ? 3.051 -5.364 -1.339 1.00 97.81 72 ILE A CA 1
ATOM 524 C C . ILE A 1 72 ? 1.563 -5.323 -1.011 1.00 97.81 72 ILE A C 1
ATOM 526 O O . ILE A 1 72 ? 0.737 -5.941 -1.680 1.00 97.81 72 ILE A O 1
ATOM 530 N N . GLY A 1 73 ? 1.191 -4.574 0.021 1.00 96.69 73 GLY A N 1
ATOM 531 C CA . GLY A 1 73 ? -0.214 -4.350 0.338 1.00 96.69 73 GLY A CA 1
ATOM 532 C C . GLY A 1 73 ? -0.480 -4.261 1.822 1.00 96.69 73 GLY A C 1
ATOM 533 O O . GLY A 1 73 ? 0.305 -3.680 2.574 1.00 96.69 73 GLY A O 1
ATOM 534 N N . PHE A 1 74 ? -1.616 -4.819 2.215 1.00 96.31 74 PHE A N 1
ATOM 535 C CA . PHE A 1 74 ? -2.187 -4.678 3.540 1.00 96.31 74 PHE A CA 1
ATOM 536 C C . PHE A 1 74 ? -2.582 -6.053 4.060 1.00 96.31 74 PHE A C 1
ATOM 538 O O . PHE A 1 74 ? -2.991 -6.930 3.299 1.00 96.31 74 PHE A O 1
ATOM 545 N N . LYS A 1 75 ? -2.412 -6.255 5.361 1.00 92.81 75 LYS A N 1
ATOM 546 C CA . LYS A 1 75 ? -2.799 -7.465 6.072 1.00 92.81 75 LYS A CA 1
ATOM 547 C C . LYS A 1 75 ? -3.399 -7.065 7.407 1.00 92.81 75 LYS A C 1
ATOM 549 O O . LYS A 1 75 ? -2.827 -6.252 8.130 1.00 92.81 75 LYS A O 1
ATOM 554 N N . THR A 1 76 ? -4.519 -7.671 7.767 1.00 86.06 76 THR A N 1
ATOM 555 C CA . THR A 1 76 ? -5.141 -7.450 9.076 1.00 86.06 76 THR A CA 1
ATOM 556 C C . THR A 1 76 ? -4.176 -7.802 10.204 1.00 86.06 76 THR A C 1
ATOM 558 O O . THR A 1 76 ? -3.503 -8.837 10.163 1.00 86.06 76 THR A O 1
ATOM 561 N N . ALA A 1 77 ? -4.093 -6.915 11.193 1.00 85.19 77 ALA A N 1
ATOM 562 C CA . ALA A 1 77 ? -3.348 -7.130 12.422 1.00 85.19 77 ALA A CA 1
ATOM 563 C C . ALA A 1 77 ? -4.341 -7.403 13.568 1.00 85.19 77 ALA A C 1
ATOM 565 O O . ALA A 1 77 ? -5.178 -8.298 13.470 1.00 85.19 77 ALA A O 1
ATOM 566 N N . GLU A 1 78 ? -4.248 -6.632 14.645 1.00 86.56 78 GLU A N 1
ATOM 567 C CA . GLU A 1 78 ? -5.209 -6.610 15.747 1.00 86.56 78 GLU A CA 1
ATOM 568 C C . GLU A 1 78 ? -6.330 -5.595 15.469 1.00 86.56 78 GLU A C 1
ATOM 570 O O . GLU A 1 78 ? -6.210 -4.753 14.579 1.00 86.56 78 GLU A O 1
ATOM 575 N N . THR A 1 79 ? -7.423 -5.646 16.235 1.00 85.12 79 THR A N 1
ATOM 576 C CA . THR A 1 79 ? -8.554 -4.715 16.094 1.00 85.12 79 THR A CA 1
ATOM 577 C C . THR A 1 79 ? -8.087 -3.255 16.089 1.00 85.12 79 THR A C 1
ATOM 579 O O . THR A 1 79 ? -7.405 -2.812 17.011 1.00 85.12 79 THR A O 1
ATOM 582 N N . GLY A 1 80 ? -8.475 -2.504 15.053 1.00 89.44 80 GLY A N 1
ATOM 583 C CA . GLY A 1 80 ? -8.091 -1.099 14.874 1.00 89.44 80 GLY A CA 1
ATOM 584 C C . GLY A 1 80 ? -6.669 -0.888 14.343 1.00 89.44 80 GLY A C 1
ATOM 585 O O . GLY A 1 80 ? -6.196 0.247 14.306 1.00 89.44 80 GLY A O 1
ATOM 586 N N . ARG A 1 81 ? -5.971 -1.956 13.935 1.00 93.62 81 ARG A N 1
ATOM 587 C CA . ARG A 1 81 ? -4.619 -1.890 13.377 1.00 93.62 81 ARG A CA 1
ATOM 588 C C . ARG A 1 81 ? -4.506 -2.636 12.054 1.00 93.62 81 ARG A C 1
ATOM 590 O O . ARG A 1 81 ? -5.092 -3.700 11.857 1.00 93.62 81 ARG A O 1
ATOM 597 N N . ILE A 1 82 ? -3.655 -2.114 11.179 1.00 95.06 82 ILE A N 1
ATOM 598 C CA . ILE A 1 82 ? -3.344 -2.721 9.885 1.00 95.06 82 ILE A CA 1
ATOM 599 C C . ILE A 1 82 ? -1.833 -2.915 9.744 1.00 95.06 82 ILE A C 1
ATOM 601 O 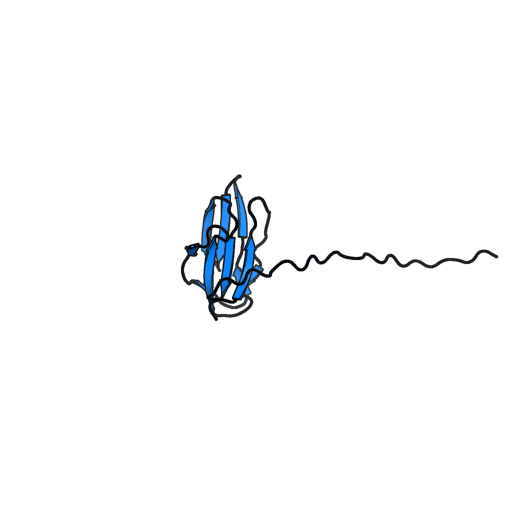O . ILE A 1 82 ? -1.044 -2.022 10.061 1.00 95.06 82 ILE A O 1
ATOM 605 N N . ASN A 1 83 ? -1.422 -4.096 9.281 1.00 96.31 83 ASN A N 1
ATOM 606 C CA . ASN A 1 83 ? -0.052 -4.351 8.856 1.00 96.31 83 ASN A CA 1
ATOM 607 C C . ASN A 1 83 ? 0.089 -3.953 7.392 1.00 96.31 83 ASN A C 1
ATOM 609 O O . ASN A 1 83 ? -0.612 -4.463 6.523 1.00 96.31 83 ASN A O 1
ATOM 613 N N . VAL A 1 84 ? 1.032 -3.069 7.121 1.00 96.62 84 VAL A N 1
ATOM 614 C CA . VAL A 1 84 ? 1.392 -2.621 5.786 1.00 96.62 84 VAL A CA 1
ATOM 615 C C . VAL A 1 84 ? 2.669 -3.346 5.381 1.00 96.62 84 VAL A C 1
ATOM 617 O O . VAL A 1 84 ? 3.644 -3.357 6.134 1.00 96.62 84 VAL A O 1
ATOM 620 N N . VAL A 1 85 ? 2.637 -3.978 4.213 1.00 97.69 85 VAL A N 1
ATOM 621 C CA . VAL A 1 85 ? 3.674 -4.890 3.721 1.00 97.69 85 VAL A CA 1
ATOM 622 C C . VAL A 1 85 ? 4.352 -4.289 2.495 1.00 97.69 85 VAL A C 1
ATOM 624 O O . VAL A 1 85 ? 3.663 -3.810 1.592 1.00 97.69 85 VAL A O 1
ATOM 627 N N . ALA A 1 86 ? 5.685 -4.338 2.468 1.00 97.75 86 ALA A N 1
ATOM 628 C CA . ALA A 1 86 ? 6.509 -4.059 1.293 1.00 97.75 86 ALA A CA 1
ATOM 629 C C . ALA A 1 86 ? 7.782 -4.927 1.336 1.00 97.75 86 ALA A C 1
ATOM 631 O O . ALA A 1 86 ? 8.656 -4.726 2.183 1.00 97.75 86 ALA A O 1
ATOM 632 N N . GLY A 1 87 ? 7.880 -5.905 0.439 1.00 96.75 87 GLY A N 1
ATOM 633 C CA . GLY A 1 87 ? 8.898 -6.949 0.458 1.00 96.75 87 GLY A CA 1
ATOM 634 C C . GLY A 1 87 ? 8.846 -7.744 1.761 1.00 96.75 87 GLY A C 1
ATOM 635 O O . GLY A 1 87 ? 7.788 -8.203 2.190 1.00 96.75 87 GLY A O 1
ATOM 636 N N . GLU A 1 88 ? 9.994 -7.873 2.417 1.00 96.56 88 GLU A N 1
ATOM 637 C CA . GLU A 1 88 ? 10.120 -8.532 3.724 1.00 96.56 88 GLU A CA 1
ATOM 638 C C . GLU A 1 88 ? 9.766 -7.609 4.902 1.00 96.56 88 GLU A C 1
ATOM 640 O O . GLU A 1 88 ? 9.725 -8.042 6.054 1.00 96.56 88 GLU A O 1
ATOM 645 N N . SER A 1 89 ? 9.523 -6.323 4.637 1.00 96.75 89 SER A N 1
ATOM 646 C CA . SER A 1 89 ? 9.241 -5.347 5.683 1.00 96.75 89 SER A CA 1
ATOM 647 C C . SER A 1 89 ? 7.752 -5.281 5.999 1.00 96.75 89 SER A C 1
ATOM 649 O O . SER A 1 89 ? 6.903 -5.212 5.106 1.00 96.75 89 SER A O 1
ATOM 651 N N . ILE A 1 90 ? 7.445 -5.251 7.295 1.00 96.69 90 ILE A N 1
ATOM 652 C CA . ILE A 1 90 ? 6.086 -5.117 7.816 1.00 96.69 90 ILE A CA 1
ATOM 653 C C . ILE A 1 90 ? 6.072 -3.992 8.848 1.00 96.69 90 ILE A C 1
ATOM 655 O O . ILE A 1 90 ? 6.870 -3.988 9.785 1.00 96.69 90 ILE A O 1
ATOM 659 N N . TRP A 1 91 ? 5.137 -3.056 8.697 1.00 96.75 91 TRP A N 1
ATOM 660 C CA . TRP A 1 91 ? 4.890 -1.987 9.665 1.00 96.75 91 TRP A CA 1
ATOM 661 C C . TRP A 1 91 ? 3.432 -1.999 10.096 1.00 96.75 91 TRP A C 1
ATOM 663 O O . TRP A 1 91 ? 2.546 -2.201 9.272 1.00 96.75 91 TRP A O 1
ATOM 673 N N . THR A 1 92 ? 3.168 -1.734 11.372 1.00 96.19 92 THR A N 1
ATOM 674 C CA . THR A 1 92 ? 1.803 -1.715 11.906 1.00 96.19 92 THR A CA 1
ATOM 675 C C . THR A 1 92 ? 1.347 -0.288 12.182 1.00 96.19 92 THR A C 1
ATOM 677 O O . THR A 1 92 ? 1.949 0.409 13.001 1.00 96.19 92 THR A O 1
ATOM 680 N N . TYR A 1 93 ? 0.228 0.107 11.585 1.00 94.62 93 TYR A N 1
ATOM 681 C CA . TYR A 1 93 ? -0.392 1.422 11.750 1.00 94.62 93 TYR A CA 1
ATOM 682 C C . TYR A 1 93 ? -1.779 1.318 12.379 1.00 94.62 93 TYR A C 1
ATOM 684 O O . TYR A 1 93 ? -2.307 0.217 12.551 1.00 94.62 93 TYR A O 1
ATOM 692 N N . GLU A 1 94 ? -2.349 2.468 12.732 1.00 94.81 94 GLU A N 1
ATOM 693 C CA . GLU A 1 94 ? -3.792 2.591 12.930 1.00 94.81 94 GLU A CA 1
ATOM 694 C C . GLU A 1 94 ? -4.509 2.263 11.617 1.00 94.81 94 GLU A C 1
ATOM 696 O O . GLU A 1 94 ? -4.026 2.599 10.532 1.00 94.81 94 GLU A O 1
ATOM 701 N N . ASP A 1 95 ? -5.630 1.560 11.721 1.00 94.25 95 ASP A N 1
ATOM 702 C CA . ASP A 1 95 ? -6.437 1.206 10.566 1.00 94.25 95 ASP A CA 1
ATOM 703 C C . ASP A 1 95 ? -7.097 2.457 9.958 1.00 94.25 95 ASP A C 1
ATOM 705 O O . ASP A 1 95 ? -7.966 3.085 10.559 1.00 94.25 95 ASP A O 1
ATOM 709 N N . ALA A 1 96 ? -6.655 2.834 8.760 1.00 93.62 96 ALA A N 1
ATOM 710 C CA . ALA A 1 96 ? -7.117 4.012 8.037 1.00 93.62 96 ALA A CA 1
ATOM 711 C C . ALA A 1 96 ? -7.153 3.731 6.532 1.00 93.62 96 ALA A C 1
ATOM 713 O O . ALA A 1 96 ? -6.497 2.821 6.036 1.00 93.62 96 ALA A O 1
ATOM 714 N N . SER A 1 97 ? -7.873 4.554 5.771 1.00 94.81 97 SER A N 1
ATOM 715 C CA . SER A 1 97 ? -7.888 4.461 4.310 1.00 94.81 97 SER A CA 1
ATOM 716 C C . SER A 1 97 ? -6.505 4.797 3.735 1.00 94.81 97 SER A C 1
ATOM 718 O O . SER A 1 97 ? -6.054 5.942 3.824 1.00 94.81 97 SER A O 1
ATOM 720 N N . MET A 1 98 ? -5.841 3.818 3.118 1.00 95.31 98 MET A N 1
ATOM 721 C CA . MET A 1 98 ? -4.453 3.910 2.646 1.00 95.31 98 MET A CA 1
ATOM 722 C C . MET A 1 98 ? -4.308 3.460 1.191 1.00 95.31 98 MET A C 1
ATOM 724 O O . MET A 1 98 ? -5.183 2.812 0.616 1.00 95.31 98 MET A O 1
ATOM 728 N N . VAL A 1 99 ? -3.196 3.830 0.561 1.00 95.81 99 VAL A N 1
ATOM 729 C CA . VAL A 1 99 ? -2.888 3.457 -0.819 1.00 95.81 99 VAL A CA 1
ATOM 730 C C . VAL A 1 99 ? -1.386 3.319 -1.030 1.00 95.81 99 VAL A C 1
ATOM 732 O O . VAL A 1 99 ? -0.609 4.200 -0.658 1.00 95.81 99 VAL A O 1
ATOM 735 N N . TRP A 1 100 ? -0.991 2.228 -1.679 1.00 96.31 100 TRP A N 1
ATOM 736 C CA . TRP A 1 100 ? 0.340 2.078 -2.247 1.00 96.31 100 TRP A CA 1
ATOM 737 C C . TRP A 1 100 ? 0.373 2.662 -3.654 1.00 96.31 100 TRP A C 1
ATOM 739 O O . TRP A 1 100 ? -0.469 2.341 -4.497 1.00 96.31 100 TRP A O 1
ATOM 749 N N . LYS A 1 101 ? 1.371 3.505 -3.917 1.00 94.88 101 LYS A N 1
ATOM 750 C CA . LYS A 1 101 ? 1.643 4.069 -5.241 1.00 94.88 101 LYS A CA 1
ATOM 751 C C . LYS A 1 101 ? 3.056 3.722 -5.679 1.00 94.88 101 LYS A C 1
ATOM 753 O O . LYS A 1 101 ? 3.997 3.943 -4.918 1.00 94.88 101 LYS A O 1
ATOM 758 N N . ARG A 1 102 ? 3.209 3.242 -6.910 1.00 95.44 102 ARG A N 1
ATOM 759 C CA . ARG A 1 102 ? 4.501 3.140 -7.588 1.00 95.44 102 ARG A CA 1
ATOM 760 C C . ARG A 1 102 ? 4.857 4.508 -8.157 1.00 95.44 102 ARG A C 1
ATOM 762 O O . ARG A 1 102 ? 4.030 5.123 -8.822 1.00 95.44 102 ARG A O 1
ATOM 769 N N . LYS A 1 103 ? 6.074 4.974 -7.912 1.00 90.94 103 LYS A N 1
ATOM 770 C CA . LYS A 1 103 ? 6.618 6.155 -8.580 1.00 90.94 103 LYS A CA 1
ATOM 771 C C . LYS A 1 103 ? 6.875 5.811 -10.050 1.00 90.94 103 LYS A C 1
ATOM 773 O O . LYS A 1 103 ? 7.482 4.776 -10.329 1.00 90.94 103 LYS A O 1
ATOM 778 N N . ASP A 1 104 ? 6.371 6.640 -10.958 1.00 80.62 104 ASP A N 1
ATOM 779 C CA . ASP A 1 104 ? 6.570 6.455 -12.400 1.00 80.62 104 ASP A CA 1
ATOM 780 C C . ASP A 1 104 ? 8.032 6.690 -12.807 1.00 80.62 104 ASP A C 1
ATOM 782 O O . ASP A 1 104 ? 8.674 7.610 -12.236 1.00 80.62 104 ASP A O 1
#

Sequence (104 aa):
MPPTVSRRLLLLMLIPCAALLVGCGGTVVCTHDAGNLETPIEAPSDGEYTLHQKFPPSTIKGPIPLRKGDAIGFKTAETGRINVVAGESIWTYEDASMVWKRKD

Radius of gyration: 18.68 Å; chains: 1; bounding box: 56×48×41 Å

Secondary structure (DSSP, 8-state):
-----------------------SSSEEEEEE-TT-----EE-SSSEEEEEEETTTTEEEEEEEEE-TT-EEEEEE-STTEEEEEETTEEEEEE---EEEEE--

Organism: NCBI:txid2807512

pLDDT: mean 83.89, std 17.7, range [45.12, 98.38]